Protein AF-A0A2E1TJL1-F1 (afdb_monomer)

Mean predicted aligned error: 4.54 Å

Secondary structure (DSSP, 8-state):
---S-S----SS-S-HHHHHHHHHHHHHSPPEE---GGG-SSSPPPHHHHHHHHHH---EEEEE--HHHHHHHHHHHHHHHHHTT--------PPEEEEE---

Solvent-accessible surface area (backbone atoms only — not comparable to full-atom values): 6693 Å² total; per-residue (Å²): 135,93,66,94,46,94,75,79,87,74,82,78,73,66,54,68,70,57,54,50,51,50,52,54,53,55,67,72,48,84,65,42,82,50,73,52,84,94,62,66,58,103,59,85,74,52,72,67,55,48,56,56,44,43,75,81,47,64,35,33,32,27,79,47,76,58,67,68,62,48,68,75,47,48,65,57,52,55,52,41,32,56,75,49,66,64,69,70,92,80,90,82,77,78,66,46,74,46,74,46,70,81,130

Sequence (103 aa):
MNLSNHYWFFQSAIPHRICDDIVKYGKSIQDQMAVTGGFGGNKKLNKNQVKDLKKKRDSNIVWMNDRWIYKEIQPYVHQANQNAGWNFQWDFSESCQFTKYEK

Nearest PDB structures (foldseek):
  8oj3-assembly1_P0  TM=2.536E-01  e=8.819E+00  Candida albicans

Radius of gyration: 16.94 Å; Cα contacts (8 Å, |Δi|>4): 79; chains: 1; bounding box: 39×25×43 Å

Foldseek 3Di:
DDFPDPDDDDDCLFPPVVVVVVVVVFVVDDWDFDADPVGDDPDDDDPVRVVVRVVVDGKIKDWADDPVVCVSPVVVVVVCCVVRVVVDDDDDDGTDIDIGDDD

Structure (mmCIF, N/CA/C/O backbone):
data_AF-A0A2E1TJL1-F1
#
_entry.id   AF-A0A2E1TJL1-F1
#
loop_
_atom_site.group_PDB
_atom_site.id
_atom_site.type_symbol
_atom_site.label_atom_id
_atom_site.label_alt_id
_atom_site.label_comp_id
_atom_site.label_asym_id
_atom_site.label_entity_id
_atom_site.label_seq_id
_atom_site.pdbx_PDB_ins_code
_atom_site.Cartn_x
_atom_site.Cartn_y
_atom_site.Cartn_z
_atom_site.occupancy
_atom_site.B_iso_or_equiv
_atom_site.auth_seq_id
_atom_site.auth_comp_id
_atom_site.auth_asym_id
_atom_site.auth_atom_id
_atom_site.pdbx_PDB_model_num
ATOM 1 N N . MET A 1 1 ? 22.492 3.833 -0.527 1.00 67.75 1 MET A N 1
ATOM 2 C CA . MET A 1 1 ? 22.029 3.461 -1.880 1.00 67.75 1 MET A CA 1
ATOM 3 C C . MET A 1 1 ? 21.964 4.740 -2.697 1.00 67.75 1 MET A C 1
ATOM 5 O O . MET A 1 1 ? 21.383 5.695 -2.199 1.00 67.75 1 MET A O 1
ATOM 9 N N . ASN A 1 2 ? 22.625 4.809 -3.853 1.00 84.31 2 ASN A N 1
ATOM 10 C CA . ASN A 1 2 ? 22.670 6.024 -4.671 1.00 84.31 2 ASN A CA 1
ATOM 11 C C . ASN A 1 2 ? 21.670 5.863 -5.824 1.00 84.31 2 ASN A C 1
ATOM 13 O O . ASN A 1 2 ? 21.909 5.051 -6.713 1.00 84.31 2 ASN A O 1
ATOM 17 N N . LEU A 1 3 ? 20.522 6.540 -5.749 1.00 92.44 3 LEU A N 1
ATOM 18 C CA . LEU A 1 3 ? 19.441 6.426 -6.730 1.00 92.44 3 LEU A CA 1
ATOM 19 C C . LEU A 1 3 ? 19.343 7.708 -7.549 1.00 92.44 3 LEU A C 1
ATOM 21 O O . LEU A 1 3 ? 19.301 8.792 -6.979 1.00 92.44 3 LEU A O 1
ATOM 25 N N . SER A 1 4 ? 19.233 7.583 -8.871 1.00 91.94 4 SER A N 1
ATOM 26 C CA . SER A 1 4 ? 18.953 8.731 -9.746 1.00 91.94 4 SER A CA 1
A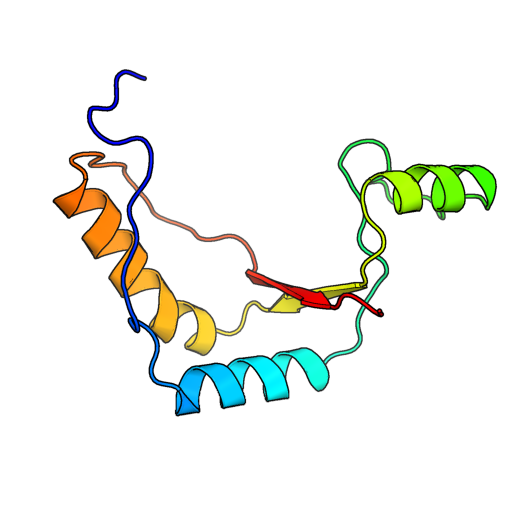TOM 27 C C . SER A 1 4 ? 17.510 9.221 -9.609 1.00 91.94 4 SER A C 1
ATOM 29 O O . SER A 1 4 ? 17.250 10.413 -9.719 1.00 91.94 4 SER A O 1
ATOM 31 N N . ASN A 1 5 ? 16.578 8.304 -9.336 1.00 94.81 5 ASN A N 1
ATOM 32 C CA . ASN A 1 5 ? 15.164 8.598 -9.137 1.00 94.81 5 ASN A CA 1
ATOM 33 C C . ASN A 1 5 ? 14.730 8.093 -7.761 1.00 94.81 5 ASN A C 1
ATOM 35 O O . ASN A 1 5 ? 14.852 6.905 -7.471 1.00 94.81 5 ASN A O 1
ATOM 39 N N . HIS A 1 6 ? 14.192 8.976 -6.920 1.00 95.00 6 HIS A N 1
ATOM 40 C CA . HIS A 1 6 ? 13.708 8.611 -5.582 1.00 95.00 6 HIS A CA 1
ATOM 41 C C . HIS A 1 6 ? 12.234 8.195 -5.555 1.00 95.00 6 HIS A C 1
ATOM 43 O O . HIS A 1 6 ? 11.778 7.610 -4.576 1.00 95.00 6 HIS A O 1
ATOM 49 N N . TYR A 1 7 ? 11.488 8.500 -6.614 1.00 95.19 7 TYR A N 1
ATOM 50 C CA . TYR A 1 7 ? 10.097 8.108 -6.777 1.00 95.19 7 TYR A CA 1
ATOM 51 C C . TYR A 1 7 ? 9.797 7.874 -8.257 1.00 95.19 7 TYR A C 1
ATOM 53 O O . TYR A 1 7 ? 10.490 8.382 -9.137 1.00 95.19 7 TYR A O 1
ATOM 61 N N . TRP A 1 8 ? 8.748 7.101 -8.511 1.00 96.38 8 TRP A N 1
ATOM 62 C CA . TRP A 1 8 ? 8.179 6.896 -9.834 1.00 96.38 8 TRP A CA 1
ATOM 63 C C . TRP A 1 8 ? 6.663 6.885 -9.690 1.00 96.38 8 TRP A C 1
ATOM 65 O O . TRP A 1 8 ? 6.141 6.356 -8.708 1.00 96.38 8 TRP A O 1
ATOM 75 N N . PHE A 1 9 ? 5.950 7.483 -10.637 1.00 96.50 9 PHE A N 1
ATOM 76 C CA . PHE A 1 9 ? 4.496 7.546 -10.594 1.00 96.50 9 PHE A CA 1
ATOM 77 C C . PHE A 1 9 ? 3.908 7.316 -11.976 1.00 96.50 9 PHE A C 1
ATOM 79 O O . PHE A 1 9 ? 4.561 7.501 -13.001 1.00 96.50 9 PHE A O 1
ATOM 86 N N . PHE A 1 10 ? 2.641 6.932 -11.977 1.00 96.75 10 PHE A N 1
ATOM 87 C CA . PHE A 1 10 ? 1.851 6.767 -13.180 1.00 96.75 10 PHE A CA 1
ATOM 88 C C . PHE A 1 10 ? 0.600 7.625 -13.053 1.00 96.75 10 PHE A C 1
ATOM 90 O O . PHE A 1 10 ? 0.019 7.738 -11.971 1.00 96.75 10 PHE A O 1
ATOM 97 N N . GLN A 1 11 ? 0.171 8.217 -14.159 1.00 96.38 11 GLN A N 1
ATOM 98 C CA . GLN A 1 11 ? -1.118 8.891 -14.233 1.00 96.38 11 GLN A CA 1
ATOM 99 C C . GLN A 1 11 ? -2.159 7.890 -14.719 1.00 96.38 11 GLN A C 1
ATOM 101 O O . GLN A 1 11 ? -1.939 7.219 -15.723 1.00 96.38 11 GLN A O 1
ATOM 106 N N . SER A 1 12 ? -3.269 7.773 -13.987 1.00 94.75 12 SER A N 1
ATOM 107 C CA . SER A 1 12 ? -4.408 6.923 -14.365 1.00 94.75 12 SER A CA 1
ATOM 108 C C . SER A 1 12 ? -4.038 5.469 -14.702 1.00 94.75 12 SER A C 1
ATOM 110 O O . SER A 1 12 ? -4.667 4.858 -15.560 1.00 94.75 12 SER A O 1
ATOM 112 N N . ALA A 1 13 ? -3.024 4.909 -14.027 1.00 94.88 13 ALA A N 1
ATOM 113 C CA . ALA A 1 13 ? -2.562 3.538 -14.266 1.00 94.88 13 ALA A CA 1
ATOM 114 C C . ALA A 1 13 ? -3.654 2.497 -14.010 1.00 94.88 13 ALA A C 1
ATOM 116 O O . ALA A 1 13 ? -3.833 1.566 -14.787 1.00 94.88 13 ALA A O 1
ATOM 117 N N . ILE A 1 14 ? -4.399 2.652 -12.918 1.00 94.12 14 ILE A N 1
ATOM 118 C CA . ILE A 1 14 ? -5.460 1.713 -12.571 1.00 94.12 14 ILE A CA 1
ATOM 119 C C . ILE A 1 14 ? -6.770 2.214 -13.194 1.00 94.12 14 ILE A C 1
ATOM 121 O O . ILE A 1 14 ? -7.165 3.356 -12.932 1.00 94.12 14 ILE A O 1
ATOM 125 N N . PRO A 1 15 ? -7.468 1.394 -14.003 1.00 95.94 15 PRO A N 1
ATOM 126 C CA . PRO A 1 15 ? -8.765 1.766 -14.552 1.00 95.94 15 PRO A CA 1
ATOM 127 C C . PRO A 1 15 ? -9.775 2.087 -13.445 1.00 95.94 15 PRO A C 1
ATOM 129 O O . PRO A 1 15 ? -9.852 1.367 -12.451 1.00 95.94 15 PRO A O 1
ATOM 132 N N . HIS A 1 16 ? -10.616 3.108 -13.644 1.00 96.69 16 HIS A N 1
ATOM 133 C CA . HIS A 1 16 ? -11.589 3.551 -12.631 1.00 96.69 16 HIS A CA 1
ATOM 134 C C . HIS A 1 16 ? -12.463 2.416 -12.078 1.00 96.69 16 HIS A C 1
ATOM 136 O O . HIS A 1 16 ? -12.642 2.320 -10.870 1.00 96.69 16 HIS A O 1
ATOM 142 N N . ARG A 1 17 ? -12.924 1.499 -12.939 1.00 97.06 17 ARG A N 1
ATOM 143 C CA . ARG A 1 17 ? -13.700 0.324 -12.515 1.00 97.06 17 ARG A CA 1
ATOM 144 C C . ARG A 1 17 ? -12.959 -0.533 -11.482 1.00 97.06 17 ARG A C 1
ATOM 146 O O . ARG A 1 17 ? -13.563 -0.986 -10.519 1.00 97.06 17 ARG A O 1
ATOM 153 N N . ILE A 1 18 ? -11.661 -0.754 -11.680 1.00 96.88 18 ILE A N 1
ATOM 154 C CA . ILE A 1 18 ? -10.844 -1.551 -10.761 1.00 96.88 18 ILE A CA 1
ATOM 155 C C . ILE A 1 18 ? -10.659 -0.804 -9.438 1.00 96.88 18 ILE A C 1
ATOM 157 O O . ILE A 1 18 ? -10.742 -1.415 -8.376 1.00 96.88 18 ILE A O 1
ATOM 161 N N . CYS A 1 19 ? -10.487 0.522 -9.475 1.00 96.31 19 CYS A N 1
ATOM 162 C CA . CYS A 1 19 ? -10.485 1.339 -8.261 1.00 96.31 19 CYS A CA 1
ATOM 163 C C . CYS A 1 19 ? -11.789 1.167 -7.463 1.00 96.31 19 CYS A C 1
ATOM 165 O O . CYS A 1 19 ? -11.736 0.976 -6.246 1.00 96.31 19 CYS A O 1
ATOM 167 N N . ASP A 1 20 ? -12.944 1.177 -8.133 1.00 98.00 20 ASP A N 1
ATOM 168 C CA . ASP A 1 20 ? -14.247 0.974 -7.491 1.00 98.00 20 ASP A CA 1
ATOM 169 C C . ASP A 1 20 ? -14.371 -0.426 -6.872 1.00 98.00 20 ASP A C 1
ATOM 171 O O . ASP A 1 20 ? -14.824 -0.562 -5.731 1.00 98.00 20 ASP A O 1
ATOM 175 N N . ASP A 1 21 ? -13.912 -1.461 -7.582 1.00 97.50 21 ASP A N 1
ATOM 176 C CA . ASP A 1 21 ? -13.896 -2.840 -7.089 1.00 97.50 21 ASP A CA 1
ATOM 177 C C . ASP A 1 21 ? -12.992 -2.985 -5.849 1.00 97.50 21 ASP A C 1
ATOM 179 O O . ASP A 1 21 ? -13.405 -3.587 -4.855 1.00 97.50 21 ASP A O 1
ATOM 183 N N . ILE A 1 22 ? -11.804 -2.361 -5.843 1.00 96.81 22 ILE A N 1
ATOM 184 C CA . ILE A 1 22 ? -10.896 -2.323 -4.680 1.00 96.81 22 ILE A CA 1
ATOM 185 C C . ILE A 1 22 ? -11.567 -1.630 -3.490 1.00 96.81 22 ILE A C 1
ATOM 187 O O . ILE A 1 22 ? -11.523 -2.140 -2.368 1.00 96.81 22 ILE A O 1
ATOM 191 N N . VAL A 1 23 ? -12.220 -0.486 -3.714 1.00 96.75 23 VAL A N 1
ATOM 192 C CA . VAL A 1 23 ? -12.916 0.257 -2.652 1.00 96.75 23 VAL A CA 1
ATOM 193 C C . VAL A 1 23 ? -14.076 -0.554 -2.083 1.00 96.75 23 VAL A C 1
ATOM 195 O O . VAL A 1 23 ? -14.238 -0.618 -0.861 1.00 96.75 23 VAL A O 1
ATOM 198 N N . LYS A 1 24 ? -14.886 -1.182 -2.940 1.00 97.38 24 LYS A N 1
ATOM 199 C CA . LYS A 1 24 ? -15.996 -2.042 -2.518 1.00 97.38 24 LYS A CA 1
ATOM 200 C C . LYS A 1 24 ? -15.485 -3.231 -1.710 1.00 97.38 24 LYS A C 1
ATOM 202 O O . LYS A 1 24 ? -16.034 -3.521 -0.647 1.00 97.38 24 LYS A O 1
ATOM 207 N N . TYR A 1 25 ? -14.417 -3.872 -2.178 1.00 97.00 25 TYR A N 1
ATOM 208 C CA . TYR A 1 25 ? -13.804 -5.004 -1.501 1.00 97.00 25 TYR A CA 1
ATOM 209 C C . TYR A 1 25 ? -13.261 -4.619 -0.120 1.00 97.00 25 TYR A C 1
ATOM 211 O O . TYR A 1 25 ? -13.677 -5.193 0.885 1.00 97.00 25 TYR A O 1
ATOM 219 N N . GLY A 1 26 ? -12.442 -3.567 -0.037 1.00 96.12 26 GLY A N 1
ATOM 220 C CA . GLY A 1 26 ? -11.888 -3.080 1.230 1.00 96.12 26 GLY A CA 1
ATOM 221 C C . GLY A 1 26 ? -12.952 -2.617 2.234 1.00 96.12 26 GLY A C 1
ATOM 222 O O . GLY A 1 26 ? -12.758 -2.730 3.444 1.00 96.12 26 GLY A O 1
ATOM 223 N N . LYS A 1 27 ? -14.107 -2.127 1.765 1.00 95.94 27 LYS A N 1
ATOM 224 C CA . LYS A 1 27 ? -15.253 -1.786 2.629 1.00 95.94 27 LYS A CA 1
ATOM 225 C C . LYS A 1 27 ? -16.038 -3.002 3.121 1.00 95.94 27 LYS A C 1
ATOM 227 O O . LYS A 1 27 ? -16.674 -2.895 4.163 1.00 95.94 27 LYS A O 1
ATOM 232 N N . SER A 1 28 ? -15.999 -4.123 2.400 1.00 96.19 28 SER A N 1
ATOM 233 C CA . SER A 1 28 ? -16.704 -5.356 2.782 1.00 96.19 28 SER A CA 1
ATOM 234 C C . SER A 1 28 ? -16.023 -6.132 3.913 1.00 96.19 28 SER A C 1
ATOM 236 O O . SER A 1 28 ? -16.652 -6.973 4.549 1.00 96.19 28 SER A O 1
ATOM 238 N N . ILE A 1 29 ? -14.749 -5.838 4.180 1.00 95.81 29 ILE A N 1
ATOM 239 C CA . ILE A 1 29 ? -13.949 -6.505 5.205 1.00 95.81 29 ILE A CA 1
ATOM 240 C C . ILE A 1 29 ? -13.994 -5.689 6.502 1.00 95.81 29 ILE A C 1
ATOM 242 O O . ILE A 1 29 ? -13.909 -4.454 6.487 1.00 95.81 29 ILE A O 1
ATOM 246 N N . GLN A 1 30 ? -14.092 -6.400 7.627 1.00 95.44 30 GLN A N 1
ATOM 247 C CA . GLN A 1 30 ? -14.010 -5.816 8.962 1.00 95.44 30 GLN A CA 1
ATOM 248 C C . GLN A 1 30 ? -12.664 -5.108 9.144 1.00 95.44 30 GLN A C 1
ATOM 250 O O . GLN A 1 30 ? -11.602 -5.703 8.953 1.00 95.44 30 GLN A O 1
ATOM 255 N N . ASP A 1 31 ? -12.711 -3.837 9.526 1.00 94.88 31 ASP A N 1
ATOM 256 C CA . ASP A 1 31 ? -11.511 -3.059 9.794 1.00 94.88 31 ASP A CA 1
ATOM 257 C C . ASP A 1 31 ? -11.064 -3.147 11.255 1.00 94.88 31 ASP A C 1
ATOM 259 O O . ASP A 1 31 ? -11.752 -3.662 12.141 1.00 94.88 31 ASP A O 1
ATOM 263 N N . GLN A 1 32 ? -9.846 -2.666 11.482 1.00 93.00 32 GLN A N 1
ATOM 264 C CA . GLN A 1 32 ? -9.253 -2.512 12.800 1.00 93.00 32 GLN A CA 1
ATOM 265 C C . GLN A 1 32 ? -8.583 -1.145 12.919 1.00 93.00 32 GLN A C 1
ATOM 267 O O . GLN A 1 32 ? -8.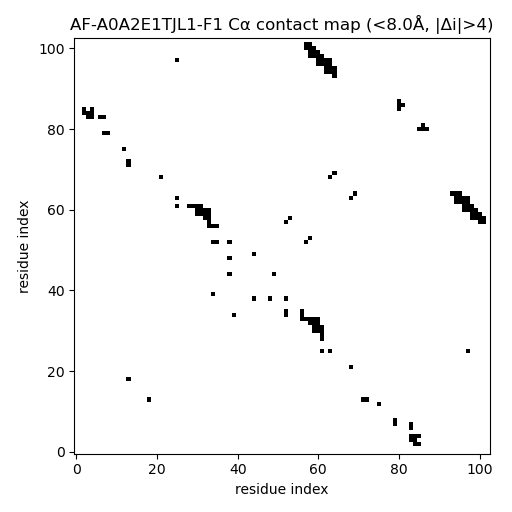127 -0.575 11.926 1.00 93.00 32 GLN A O 1
ATOM 272 N N . MET A 1 33 ? -8.477 -0.635 14.144 1.00 92.56 33 MET A N 1
ATOM 273 C CA . MET A 1 33 ? -7.767 0.613 14.415 1.00 92.56 33 MET A CA 1
ATOM 274 C C . MET A 1 33 ? -6.308 0.501 13.965 1.00 92.56 33 MET A C 1
ATOM 276 O O . MET A 1 33 ? -5.589 -0.419 14.360 1.00 92.56 33 MET A O 1
ATOM 280 N N . ALA A 1 34 ? -5.862 1.451 13.149 1.00 91.81 34 ALA A N 1
ATOM 281 C CA . ALA A 1 34 ? -4.502 1.448 12.645 1.00 91.81 34 ALA A CA 1
ATOM 282 C C . ALA A 1 34 ? -3.513 1.843 13.741 1.00 91.81 34 ALA A C 1
ATOM 284 O O . ALA A 1 34 ? -3.707 2.842 14.431 1.00 91.81 34 ALA A O 1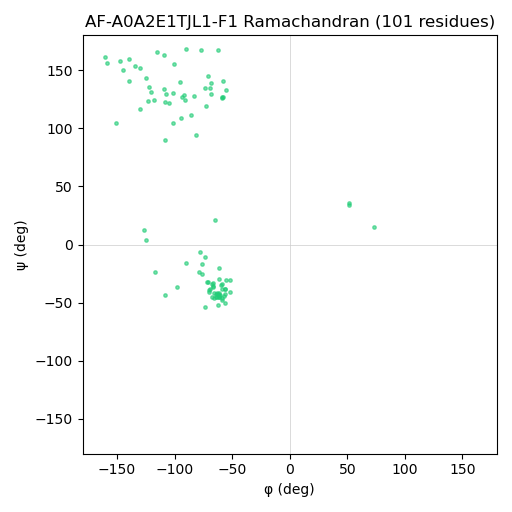
ATOM 285 N N . VAL A 1 35 ? -2.414 1.103 13.855 1.00 90.94 35 VAL A N 1
ATOM 286 C CA . VAL A 1 35 ? -1.331 1.401 14.798 1.00 90.94 35 VAL A CA 1
ATOM 287 C C . VAL A 1 35 ? -0.084 1.899 14.064 1.00 90.94 35 VAL A C 1
ATOM 289 O O . VAL A 1 35 ? 0.054 1.757 12.849 1.00 90.94 35 VAL A O 1
ATOM 292 N N . THR A 1 36 ? 0.828 2.524 14.805 1.00 86.75 36 THR A N 1
ATOM 293 C CA . THR A 1 36 ? 2.174 2.887 14.330 1.00 86.75 36 THR A CA 1
ATOM 294 C C . THR A 1 36 ? 3.214 2.107 15.133 1.00 86.75 36 THR A C 1
ATOM 296 O O . THR A 1 36 ? 2.875 1.548 16.175 1.00 86.75 36 THR A O 1
ATOM 299 N N . GLY A 1 37 ? 4.473 2.059 14.683 1.00 79.12 37 GLY A N 1
ATOM 300 C CA . GLY A 1 37 ? 5.511 1.203 15.284 1.00 79.12 37 GLY A CA 1
ATOM 301 C C . GLY A 1 37 ? 5.689 1.348 16.806 1.00 79.12 37 GLY A C 1
ATOM 302 O O . GLY A 1 37 ? 5.957 0.362 17.478 1.00 79.12 37 GLY A O 1
ATOM 303 N N . GLY A 1 38 ? 5.442 2.533 17.380 1.00 74.44 38 GLY A N 1
ATOM 304 C CA . GLY A 1 38 ? 5.501 2.754 18.837 1.00 74.44 38 GLY A CA 1
ATOM 305 C C . GLY A 1 38 ? 4.336 2.156 19.642 1.00 74.44 38 GLY A C 1
ATOM 306 O O . GLY A 1 38 ? 4.391 2.113 20.868 1.00 74.44 38 GLY A O 1
ATOM 307 N N . PHE A 1 39 ? 3.283 1.701 18.963 1.00 74.75 39 PHE A N 1
ATOM 308 C CA . PHE A 1 39 ? 2.058 1.145 19.544 1.00 74.75 39 PHE A CA 1
ATOM 309 C C . PHE A 1 39 ? 1.739 -0.263 19.006 1.00 74.75 39 PHE A C 1
ATOM 311 O O . PHE A 1 39 ? 0.702 -0.829 19.344 1.00 74.75 39 PHE A O 1
ATOM 318 N N . GLY A 1 40 ? 2.617 -0.824 18.165 1.00 61.00 40 GLY A N 1
ATOM 319 C CA . GLY A 1 40 ? 2.484 -2.153 17.574 1.00 61.00 40 GLY A CA 1
ATOM 320 C C . GLY A 1 40 ? 2.948 -3.239 18.538 1.00 61.00 40 GLY A C 1
ATOM 321 O O . GLY A 1 40 ? 4.127 -3.565 18.608 1.00 61.00 40 GLY A O 1
ATOM 322 N N . GLY A 1 41 ? 2.017 -3.805 19.296 1.00 62.56 41 GLY A N 1
ATOM 323 C CA . GLY A 1 41 ? 2.244 -4.998 20.105 1.00 62.56 41 GLY A CA 1
ATOM 324 C C . GLY A 1 41 ? 0.915 -5.652 20.458 1.00 62.56 41 GLY A C 1
ATOM 325 O O . GLY A 1 41 ? -0.121 -4.994 20.418 1.00 62.56 41 GLY A O 1
ATOM 326 N N . ASN A 1 42 ? 0.930 -6.927 20.857 1.00 60.97 42 ASN A N 1
ATOM 327 C CA . ASN A 1 42 ? -0.262 -7.704 21.252 1.00 60.97 42 ASN A CA 1
ATOM 328 C C . ASN A 1 42 ? -0.964 -7.187 22.535 1.00 60.97 42 ASN A C 1
ATOM 330 O O . ASN A 1 42 ? -1.680 -7.928 23.207 1.00 60.97 42 ASN A O 1
ATOM 334 N N . LYS A 1 43 ? -0.748 -5.925 22.922 1.00 71.94 43 LYS A N 1
ATOM 335 C CA . LYS A 1 43 ? -1.339 -5.288 24.098 1.00 71.94 43 LYS A CA 1
ATOM 336 C C . LYS A 1 43 ? -2.394 -4.285 23.655 1.00 71.94 43 LYS A C 1
ATOM 338 O O . LYS A 1 43 ? -2.128 -3.403 22.844 1.00 71.94 43 LYS A O 1
ATOM 343 N N . LYS A 1 44 ? -3.586 -4.389 24.244 1.00 81.81 44 LYS A N 1
ATOM 344 C CA . LYS A 1 44 ? -4.632 -3.374 24.084 1.00 81.81 44 LYS A CA 1
ATOM 345 C C . LYS A 1 44 ? -4.101 -2.021 24.562 1.00 81.81 44 LYS A C 1
ATOM 347 O O . LYS A 1 44 ? -3.605 -1.914 25.683 1.00 81.81 44 LYS A O 1
ATOM 352 N N . LEU A 1 45 ? -4.214 -1.004 23.710 1.00 86.75 45 LEU A N 1
ATOM 353 C CA . LEU A 1 45 ? -3.815 0.360 24.040 1.00 86.75 45 LEU A CA 1
ATOM 354 C C . LEU A 1 45 ? -4.747 0.946 25.102 1.00 86.75 45 LEU A C 1
ATOM 356 O O . LEU A 1 45 ? -5.966 0.781 25.039 1.00 86.75 45 LEU A O 1
ATOM 360 N N . ASN A 1 46 ? -4.178 1.662 26.068 1.00 89.94 46 ASN A N 1
ATOM 361 C CA . ASN A 1 46 ? -4.970 2.448 27.008 1.00 89.94 46 ASN A CA 1
ATOM 362 C C . ASN A 1 46 ? -5.474 3.752 26.353 1.00 89.94 46 ASN A C 1
ATOM 364 O O . ASN A 1 46 ? -5.003 4.163 25.293 1.00 89.94 46 ASN A O 1
ATOM 368 N N . LYS A 1 47 ? -6.41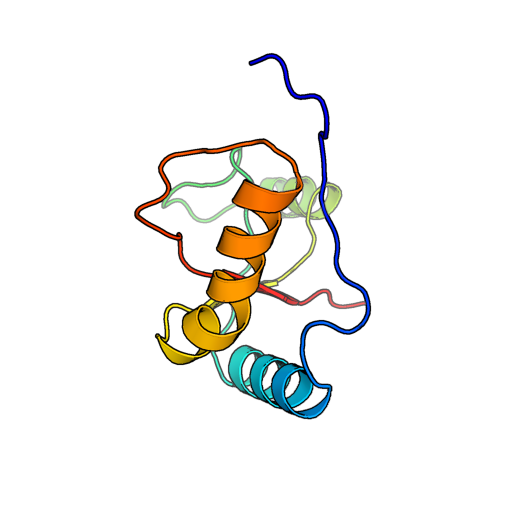9 4.443 27.004 1.00 90.56 47 LYS A N 1
ATOM 369 C CA . LYS A 1 47 ? -7.043 5.666 26.461 1.00 90.56 47 LYS A CA 1
ATOM 370 C C . LYS A 1 47 ? -6.032 6.766 26.107 1.00 90.56 47 LYS A C 1
ATOM 372 O O . LYS A 1 47 ? -6.195 7.433 25.088 1.00 90.56 47 LYS A O 1
ATOM 377 N N . ASN A 1 48 ? -4.982 6.943 26.912 1.00 90.44 48 ASN A N 1
ATOM 378 C CA . ASN A 1 48 ? -3.958 7.962 26.666 1.00 90.44 48 ASN A CA 1
ATOM 379 C C . ASN A 1 48 ? -3.098 7.607 25.449 1.00 90.44 48 ASN A C 1
ATOM 381 O O . ASN A 1 48 ? -2.799 8.481 24.641 1.00 90.44 48 ASN A O 1
ATOM 385 N N . GLN A 1 49 ? -2.762 6.327 25.285 1.00 89.81 49 GLN A N 1
ATOM 386 C CA . GLN A 1 49 ? -2.045 5.823 24.117 1.00 89.81 49 GLN A CA 1
ATOM 387 C C . GLN A 1 49 ? -2.884 5.946 22.847 1.00 89.81 49 GLN A C 1
ATOM 389 O O . GLN A 1 49 ? -2.361 6.379 21.831 1.00 89.81 49 GLN A O 1
ATOM 394 N N . VAL A 1 50 ? -4.186 5.642 22.904 1.00 90.44 50 VAL A N 1
ATOM 395 C CA . VAL A 1 50 ? -5.095 5.858 21.765 1.00 90.44 50 VAL A CA 1
ATOM 396 C C . VAL A 1 50 ? -5.157 7.342 21.402 1.00 90.44 50 VAL A C 1
ATOM 398 O O . VAL A 1 50 ? -5.064 7.688 20.228 1.00 90.44 50 VAL A O 1
ATOM 401 N N . LYS A 1 51 ? -5.258 8.234 22.396 1.00 90.75 51 LYS A N 1
ATOM 402 C CA . LYS A 1 51 ? -5.252 9.684 22.159 1.00 90.75 51 LYS A CA 1
ATOM 403 C C . LYS A 1 51 ? -3.944 10.151 21.522 1.00 90.75 51 LYS A C 1
ATOM 405 O O . LYS A 1 51 ? -3.982 10.984 20.626 1.00 90.75 51 LYS A O 1
ATOM 410 N N . ASP A 1 52 ? -2.802 9.642 21.976 1.00 90.75 52 ASP A N 1
ATOM 411 C CA . ASP A 1 52 ? -1.501 10.005 21.412 1.00 90.75 52 ASP A CA 1
ATOM 412 C C . ASP A 1 52 ? -1.293 9.435 20.003 1.00 90.75 52 ASP A C 1
ATOM 414 O O . ASP A 1 52 ? -0.857 10.152 19.105 1.00 90.75 52 ASP A O 1
ATOM 418 N N . LEU A 1 53 ? -1.708 8.186 19.780 1.00 90.38 53 LEU A N 1
ATOM 419 C CA . LEU A 1 53 ? -1.725 7.541 18.472 1.00 90.38 53 LEU A CA 1
ATOM 420 C C . LEU A 1 53 ? -2.539 8.361 17.468 1.00 90.38 53 LEU A C 1
ATOM 422 O O . LEU A 1 53 ? -2.015 8.699 16.408 1.00 90.38 53 LEU A O 1
ATOM 426 N N . LYS A 1 54 ? -3.764 8.758 17.832 1.00 90.38 54 LYS A N 1
ATOM 427 C CA . LYS A 1 54 ? -4.663 9.548 16.977 1.00 90.38 54 LYS A CA 1
ATOM 428 C C . LYS A 1 54 ? -4.106 10.924 16.591 1.00 90.38 54 LYS A C 1
ATOM 430 O O . LYS A 1 54 ? -4.501 11.454 15.563 1.00 90.38 54 LYS A O 1
ATOM 435 N N . LYS A 1 55 ? -3.127 11.479 17.3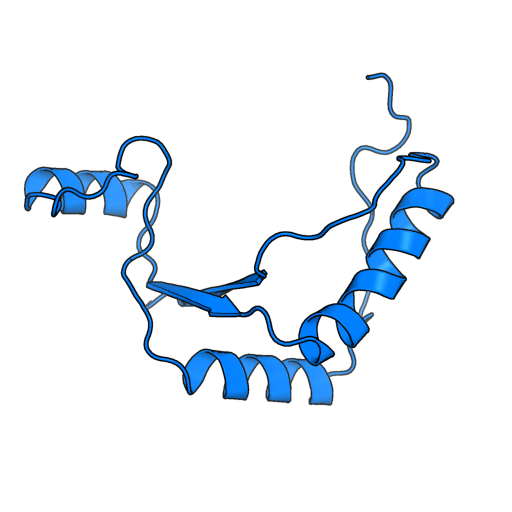24 1.00 91.88 55 LYS A N 1
ATOM 436 C CA . LYS A 1 55 ? -2.418 12.704 16.887 1.00 91.88 55 LYS A CA 1
ATOM 437 C C . LYS A 1 55 ? -1.581 12.482 15.628 1.00 91.88 55 LYS A C 1
ATOM 439 O O . LYS A 1 55 ? -1.390 13.412 14.855 1.00 91.88 55 LYS A O 1
ATOM 444 N N . LYS A 1 56 ? -1.021 11.280 15.463 1.00 91.00 56 LYS A N 1
ATOM 445 C CA . LYS A 1 56 ? -0.177 10.911 14.315 1.00 91.00 56 LYS A CA 1
ATOM 446 C C . LYS A 1 56 ? -0.967 10.162 13.247 1.00 91.00 56 LYS A C 1
ATOM 448 O O . LYS A 1 56 ? -0.691 10.318 12.063 1.00 91.00 56 LYS A O 1
ATOM 453 N N . ARG A 1 57 ? -1.908 9.316 13.669 1.00 90.44 57 ARG A N 1
ATOM 454 C CA . ARG A 1 57 ? -2.716 8.462 12.802 1.00 90.44 57 ARG A CA 1
ATOM 455 C C . ARG A 1 57 ? -4.078 8.195 13.437 1.00 90.44 57 ARG A C 1
ATOM 457 O O . ARG A 1 57 ? -4.183 7.372 14.343 1.00 90.44 57 ARG A O 1
ATOM 464 N N . ASP A 1 58 ? -5.108 8.860 12.923 1.00 93.38 58 ASP A N 1
ATOM 465 C CA . ASP A 1 58 ? -6.509 8.552 13.219 1.00 93.38 58 ASP A CA 1
ATOM 466 C C . ASP A 1 58 ? -7.156 7.917 11.984 1.00 93.38 58 ASP A C 1
ATOM 468 O O . ASP A 1 58 ? -7.585 8.597 11.055 1.00 93.38 58 ASP A O 1
ATOM 472 N N . SER A 1 59 ? -7.088 6.590 11.907 1.00 94.69 59 SER A N 1
ATOM 473 C CA . SER A 1 59 ? -7.592 5.825 10.766 1.00 94.69 59 SER A CA 1
ATOM 474 C C . SER A 1 59 ? -7.860 4.382 11.167 1.00 94.69 59 SER A C 1
ATOM 476 O O . SER A 1 59 ? -7.168 3.850 12.041 1.00 94.69 59 SER A O 1
ATOM 478 N N . ASN A 1 60 ? -8.746 3.719 10.434 1.00 95.25 60 ASN A N 1
ATOM 479 C CA . ASN A 1 60 ? -8.876 2.267 10.457 1.00 95.25 60 ASN A CA 1
ATOM 480 C C . ASN A 1 60 ? -8.181 1.660 9.23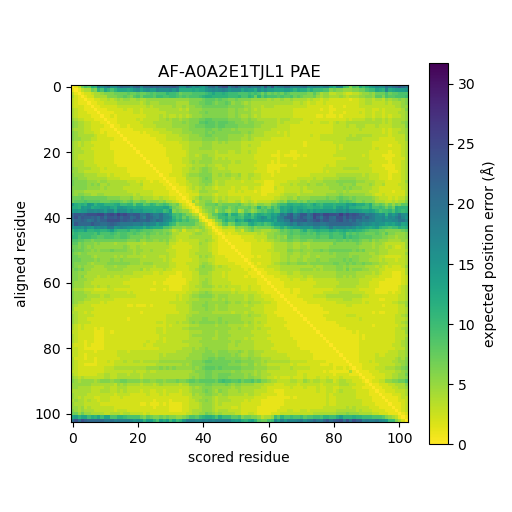4 1.00 95.25 60 ASN A C 1
ATOM 482 O O . ASN A 1 60 ? -8.004 2.319 8.208 1.00 95.25 60 ASN A O 1
ATOM 486 N N . ILE A 1 61 ? -7.761 0.404 9.338 1.00 95.56 61 ILE A N 1
ATOM 487 C CA . ILE A 1 61 ? -7.126 -0.337 8.250 1.00 95.56 61 ILE A CA 1
ATOM 488 C C . ILE A 1 61 ? -7.776 -1.695 8.047 1.00 95.56 61 ILE A C 1
ATOM 490 O O . ILE A 1 61 ? -8.266 -2.330 8.980 1.00 95.56 61 ILE A O 1
ATOM 494 N N . VAL A 1 62 ? -7.699 -2.147 6.805 1.00 96.69 62 VAL A N 1
ATOM 495 C CA . VAL A 1 62 ? -7.961 -3.513 6.372 1.00 96.69 62 VAL A CA 1
ATOM 496 C C . VAL A 1 62 ? -6.698 -4.018 5.686 1.00 96.69 62 VAL A C 1
ATOM 498 O O . VAL A 1 62 ? -6.098 -3.302 4.884 1.00 96.69 62 VAL A O 1
ATOM 501 N N . TRP A 1 63 ? -6.299 -5.249 5.992 1.00 96.12 63 TRP A N 1
ATOM 502 C CA . TRP A 1 63 ? -5.240 -5.940 5.261 1.00 96.12 63 TRP A CA 1
ATOM 503 C C . TRP A 1 63 ? -5.872 -6.797 4.168 1.00 96.12 63 TRP A C 1
ATOM 505 O O . TRP A 1 63 ? -6.763 -7.592 4.451 1.00 96.12 63 TRP A O 1
ATOM 515 N N . MET A 1 64 ? -5.420 -6.622 2.930 1.00 96.12 64 MET A N 1
ATOM 516 C CA . MET A 1 64 ? -5.880 -7.370 1.763 1.00 96.12 64 MET A CA 1
ATOM 517 C C . MET A 1 64 ? -4.705 -8.157 1.192 1.00 96.12 64 MET A C 1
ATOM 519 O O . MET A 1 64 ? -3.664 -7.583 0.872 1.00 96.12 64 MET A O 1
ATOM 523 N N . ASN A 1 65 ? -4.866 -9.470 1.065 1.00 96.06 65 ASN A N 1
ATOM 524 C CA . ASN A 1 65 ? -3.835 -10.372 0.550 1.00 96.06 65 ASN A CA 1
ATOM 525 C C . ASN A 1 65 ? -4.330 -11.239 -0.618 1.00 96.06 65 ASN A C 1
ATOM 527 O O . ASN A 1 65 ? -3.649 -12.179 -1.029 1.00 96.06 65 ASN A O 1
ATOM 531 N N . ASP A 1 66 ? -5.488 -10.910 -1.184 1.00 96.44 66 ASP A N 1
ATOM 532 C CA . ASP A 1 66 ? -6.034 -11.620 -2.325 1.00 96.44 66 ASP A CA 1
ATOM 533 C C . ASP A 1 66 ? -5.215 -11.384 -3.586 1.00 96.44 66 ASP A C 1
ATOM 535 O O . ASP A 1 66 ? -4.872 -10.259 -3.955 1.00 96.44 66 ASP A O 1
ATOM 539 N N . ARG A 1 67 ? -4.957 -12.478 -4.306 1.00 95.69 67 ARG A N 1
ATOM 540 C CA . ARG A 1 67 ? -4.081 -12.492 -5.482 1.00 95.69 67 ARG A CA 1
ATOM 541 C C . ARG A 1 67 ? -4.490 -11.494 -6.567 1.00 95.69 67 ARG A C 1
ATOM 543 O O . ARG A 1 67 ? -3.629 -11.024 -7.303 1.00 95.69 67 ARG A O 1
ATOM 550 N N . TRP A 1 68 ? -5.781 -11.200 -6.696 1.00 96.44 68 TRP A N 1
ATOM 551 C CA . TRP A 1 68 ? -6.277 -10.288 -7.723 1.00 96.44 68 TRP A CA 1
ATOM 552 C C . TRP A 1 68 ? -5.799 -8.846 -7.497 1.00 96.44 68 TRP A C 1
ATOM 554 O O . TRP A 1 68 ? -5.415 -8.207 -8.464 1.00 96.44 68 TRP A O 1
ATOM 564 N N . ILE A 1 69 ? -5.692 -8.378 -6.246 1.00 95.94 69 ILE A N 1
ATOM 565 C CA . ILE A 1 69 ? -5.168 -7.038 -5.926 1.00 95.94 69 ILE A CA 1
ATOM 566 C C . ILE A 1 69 ? -3.738 -6.891 -6.452 1.00 95.94 69 ILE A C 1
ATOM 568 O O . ILE A 1 69 ? -3.393 -5.912 -7.109 1.00 95.94 69 ILE A O 1
ATOM 572 N N . TYR A 1 70 ? -2.906 -7.904 -6.211 1.00 96.25 70 TYR A N 1
ATOM 573 C CA . TYR A 1 70 ? -1.522 -7.902 -6.670 1.00 96.25 70 TYR A CA 1
ATOM 574 C C . TYR A 1 70 ? -1.411 -7.965 -8.192 1.00 96.25 70 TYR A C 1
ATOM 576 O O . TYR A 1 70 ? -0.550 -7.298 -8.757 1.00 96.25 70 TYR A O 1
ATOM 584 N N . LYS A 1 71 ? -2.298 -8.699 -8.876 1.00 95.75 71 LYS A N 1
ATOM 585 C CA . LYS A 1 71 ? -2.320 -8.722 -10.348 1.00 95.75 71 LYS A CA 1
ATOM 586 C C . LYS A 1 71 ? -2.539 -7.331 -10.950 1.00 95.75 71 LYS A C 1
ATOM 588 O O . LYS A 1 71 ? -1.950 -7.045 -11.985 1.00 95.75 71 LYS A O 1
ATOM 593 N N . GLU A 1 72 ? -3.318 -6.478 -10.288 1.00 95.62 72 GLU A N 1
ATOM 594 C CA . GLU A 1 72 ? -3.588 -5.109 -10.746 1.00 95.62 72 GLU A CA 1
ATOM 595 C C . GLU A 1 72 ? -2.440 -4.126 -10.437 1.00 95.62 72 GLU A C 1
ATOM 597 O O . GLU A 1 72 ? -2.302 -3.112 -11.115 1.00 95.62 72 GLU A O 1
ATOM 602 N N . ILE A 1 73 ? -1.597 -4.400 -9.429 1.00 94.56 73 ILE A N 1
ATOM 603 C CA . ILE A 1 73 ? -0.584 -3.443 -8.930 1.00 94.56 73 ILE A CA 1
ATOM 604 C C . ILE A 1 73 ? 0.853 -3.841 -9.301 1.00 94.56 73 ILE A C 1
ATOM 606 O O . ILE A 1 73 ? 1.650 -2.992 -9.701 1.00 94.56 73 ILE A O 1
ATOM 610 N N . GLN A 1 74 ? 1.213 -5.121 -9.177 1.00 96.31 74 GLN A N 1
ATOM 611 C CA . GLN A 1 74 ? 2.590 -5.601 -9.351 1.00 96.31 74 GLN A CA 1
ATOM 612 C C . GLN A 1 74 ? 3.202 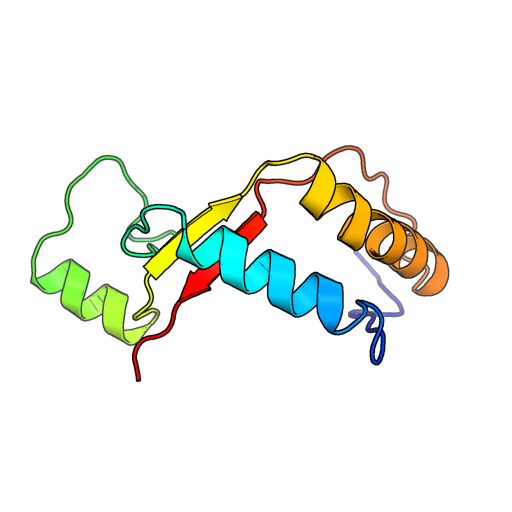-5.320 -10.739 1.00 96.31 74 GLN A C 1
ATOM 614 O O . GLN A 1 74 ? 4.396 -5.006 -10.782 1.00 96.31 74 GLN A O 1
ATOM 619 N N . PRO A 1 75 ? 2.452 -5.341 -11.863 1.00 96.44 75 PRO A N 1
ATOM 620 C CA . PRO A 1 75 ? 3.002 -4.943 -13.161 1.00 96.44 75 PRO A CA 1
ATOM 621 C C . PRO A 1 75 ? 3.587 -3.521 -13.157 1.00 96.44 75 PRO A C 1
ATOM 623 O O . PRO A 1 75 ? 4.661 -3.291 -13.714 1.00 96.44 75 PRO A O 1
ATOM 626 N N . TYR A 1 76 ? 2.939 -2.584 -12.458 1.00 96.69 76 TYR A N 1
ATOM 627 C CA . TYR A 1 76 ? 3.418 -1.206 -12.331 1.00 96.69 76 TYR A CA 1
ATOM 628 C C . TYR A 1 76 ? 4.657 -1.094 -11.442 1.00 96.69 76 TYR A C 1
ATOM 630 O O . TYR A 1 76 ? 5.522 -0.261 -11.706 1.00 96.69 76 TYR A O 1
ATOM 638 N N . VAL A 1 77 ? 4.790 -1.952 -10.425 1.00 96.25 77 VAL A N 1
ATOM 639 C CA . VAL A 1 77 ? 6.001 -2.026 -9.590 1.00 96.25 77 VAL A CA 1
ATOM 640 C C . VAL A 1 77 ? 7.193 -2.511 -10.415 1.00 96.25 77 VAL A C 1
ATOM 642 O O . VAL A 1 77 ? 8.250 -1.882 -10.377 1.00 96.25 77 VAL A O 1
ATOM 645 N N . HIS A 1 78 ? 7.021 -3.570 -11.214 1.00 96.81 78 HIS A N 1
ATOM 646 C CA . HIS A 1 78 ? 8.064 -4.048 -12.127 1.00 96.81 78 HIS A CA 1
ATOM 647 C C . HIS A 1 78 ? 8.479 -2.970 -13.132 1.00 96.81 78 HIS A C 1
ATOM 649 O O . HIS A 1 78 ? 9.671 -2.704 -13.297 1.00 96.81 78 HIS A O 1
ATOM 655 N N . GLN A 1 79 ? 7.499 -2.317 -13.762 1.00 97.06 79 GLN A N 1
ATOM 656 C CA . GLN A 1 79 ? 7.757 -1.262 -14.735 1.00 97.06 79 GLN A CA 1
ATOM 657 C C . GLN A 1 79 ? 8.466 -0.057 -14.102 1.00 97.06 79 GLN A C 1
ATOM 659 O O . GLN A 1 79 ? 9.410 0.469 -14.685 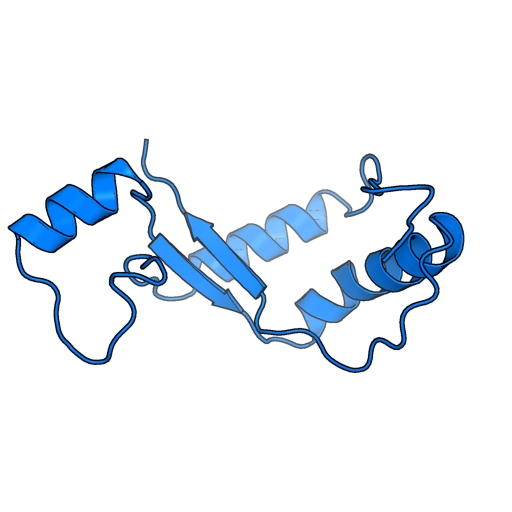1.00 97.06 79 GLN A O 1
ATOM 664 N N . ALA A 1 80 ? 8.067 0.356 -12.896 1.00 97.31 80 ALA A N 1
ATOM 665 C CA . ALA A 1 80 ? 8.738 1.421 -12.156 1.00 97.31 80 ALA A CA 1
ATOM 666 C C . ALA A 1 80 ? 10.184 1.047 -11.801 1.00 97.31 80 ALA A C 1
ATOM 668 O O . ALA A 1 80 ? 11.092 1.840 -12.029 1.00 97.31 80 ALA A O 1
ATOM 669 N N . ASN A 1 81 ? 10.412 -0.174 -11.307 1.00 96.75 81 ASN A N 1
ATOM 670 C CA . ASN A 1 81 ? 11.739 -0.662 -10.925 1.00 96.75 81 ASN A CA 1
ATOM 671 C C . ASN A 1 81 ? 12.733 -0.645 -12.096 1.00 96.75 81 ASN A C 1
ATOM 673 O O . ASN A 1 81 ? 13.895 -0.275 -11.915 1.00 96.75 81 ASN A O 1
ATOM 677 N N . GLN A 1 82 ? 12.264 -0.990 -13.298 1.00 96.31 82 GLN A N 1
ATOM 678 C CA . GLN A 1 82 ? 13.058 -0.910 -14.521 1.00 96.31 82 GLN A CA 1
ATOM 679 C C . GLN A 1 82 ? 13.240 0.543 -14.990 1.00 96.31 82 GLN A C 1
ATOM 681 O O . GLN A 1 82 ? 14.368 0.995 -15.176 1.00 96.31 82 GLN A O 1
ATOM 686 N N . ASN A 1 83 ? 12.147 1.292 -15.156 1.00 96.19 83 ASN A N 1
ATOM 687 C CA . ASN A 1 83 ? 12.179 2.627 -15.764 1.00 96.19 83 ASN A CA 1
ATOM 688 C C . ASN A 1 83 ? 12.904 3.665 -14.903 1.00 96.19 83 ASN A C 1
ATOM 690 O O . ASN A 1 83 ? 13.560 4.561 -15.429 1.00 96.19 83 ASN A O 1
ATOM 694 N N . ALA A 1 84 ? 12.807 3.543 -13.580 1.00 97.00 84 ALA A N 1
ATOM 695 C CA . ALA A 1 84 ? 13.487 4.433 -12.651 1.00 97.00 84 ALA A CA 1
ATOM 696 C C . ALA A 1 84 ? 14.985 4.106 -12.499 1.00 97.00 84 ALA A C 1
ATOM 698 O O . ALA A 1 84 ? 15.706 4.859 -11.836 1.00 97.00 84 ALA A O 1
ATOM 699 N N . GLY A 1 85 ? 15.457 3.004 -13.098 1.00 95.94 85 GLY A N 1
ATOM 700 C CA . GLY A 1 85 ? 16.837 2.527 -12.999 1.00 95.94 85 GLY A CA 1
ATOM 701 C C . GLY A 1 85 ? 17.184 1.905 -11.645 1.00 95.94 85 GLY A C 1
ATOM 702 O O . GLY A 1 85 ? 18.362 1.750 -11.331 1.00 95.94 85 GLY A O 1
ATOM 703 N N . TRP A 1 86 ? 16.179 1.566 -10.831 1.00 95.94 86 TRP A N 1
ATOM 704 C CA . TRP A 1 86 ? 16.370 0.977 -9.505 1.00 95.94 86 TRP A CA 1
ATOM 705 C C . TRP A 1 86 ? 16.964 -0.427 -9.584 1.00 95.94 86 TRP A C 1
ATOM 707 O O . TRP A 1 86 ? 17.907 -0.732 -8.857 1.00 95.94 86 TRP A O 1
ATOM 717 N N . ASN A 1 87 ? 16.437 -1.256 -10.493 1.00 94.81 87 ASN A N 1
ATOM 718 C CA . ASN A 1 87 ? 16.907 -2.619 -10.751 1.00 94.81 87 ASN A CA 1
ATOM 719 C C . ASN A 1 87 ? 17.014 -3.493 -9.484 1.00 94.81 87 ASN A C 1
ATOM 721 O O . ASN A 1 87 ? 17.920 -4.318 -9.364 1.00 94.81 87 ASN A O 1
ATOM 725 N N . PHE A 1 88 ? 16.100 -3.328 -8.523 1.00 95.12 88 PHE A N 1
ATOM 726 C CA . PHE A 1 88 ? 16.076 -4.170 -7.329 1.00 95.12 88 PHE A CA 1
ATOM 727 C C . PHE A 1 88 ? 15.612 -5.586 -7.654 1.00 95.12 88 PHE A C 1
ATOM 729 O O . PHE A 1 88 ? 14.706 -5.782 -8.467 1.00 95.12 88 PHE A O 1
ATOM 736 N N . GLN A 1 89 ? 16.183 -6.564 -6.952 1.00 96.00 89 GLN A N 1
ATOM 737 C CA . GLN A 1 89 ? 15.593 -7.890 -6.865 1.00 96.00 89 GLN A CA 1
ATOM 738 C C . GLN A 1 89 ? 14.364 -7.807 -5.959 1.00 96.00 89 GLN A C 1
ATOM 740 O O . GLN A 1 89 ? 14.467 -7.439 -4.791 1.00 96.00 89 GLN A O 1
ATOM 745 N N . TRP A 1 90 ? 13.207 -8.134 -6.520 1.00 94.44 90 TRP A N 1
ATOM 746 C CA . TRP A 1 90 ? 11.930 -8.076 -5.829 1.00 94.44 90 TRP A CA 1
ATOM 747 C C . TRP A 1 90 ? 11.188 -9.393 -6.029 1.00 94.44 90 TRP A C 1
ATOM 749 O O . TRP A 1 90 ? 10.878 -9.773 -7.156 1.00 94.44 90 TRP A O 1
ATOM 759 N N . ASP A 1 91 ? 10.960 -10.099 -4.929 1.00 92.88 91 ASP A N 1
ATOM 760 C CA . ASP A 1 91 ? 10.410 -11.454 -4.873 1.00 92.88 91 ASP A CA 1
ATOM 761 C C . ASP A 1 91 ? 9.058 -11.519 -4.151 1.00 92.88 91 ASP A C 1
ATOM 763 O O . ASP A 1 91 ? 8.264 -12.429 -4.397 1.00 92.88 91 ASP A O 1
ATOM 767 N N . PHE A 1 92 ? 8.773 -10.547 -3.280 1.00 92.62 92 PHE A N 1
ATOM 768 C CA . PHE A 1 92 ? 7.597 -10.567 -2.423 1.00 92.62 92 PHE A CA 1
ATOM 769 C C . PHE A 1 92 ? 6.994 -9.178 -2.170 1.00 92.62 92 PHE A C 1
ATOM 771 O O . PHE A 1 92 ? 7.674 -8.154 -2.129 1.00 92.62 92 PHE A O 1
ATOM 778 N N . SER A 1 93 ? 5.674 -9.154 -1.967 1.00 94.88 93 SER A N 1
ATOM 779 C CA . SER A 1 93 ? 4.915 -7.995 -1.488 1.00 94.88 93 SER A CA 1
ATOM 780 C C . SER A 1 93 ? 4.209 -8.350 -0.189 1.00 94.88 93 SER A C 1
ATOM 782 O O . SER A 1 93 ? 3.501 -9.354 -0.135 1.00 94.88 93 SER A O 1
ATOM 784 N N . GLU A 1 94 ? 4.339 -7.501 0.827 1.00 94.94 94 GLU A N 1
ATOM 785 C CA . GLU A 1 94 ? 3.498 -7.591 2.021 1.00 94.94 94 GLU A CA 1
ATOM 786 C C . GLU A 1 94 ? 2.013 -7.370 1.686 1.00 94.94 94 GLU A C 1
ATOM 788 O O . GLU A 1 94 ? 1.658 -6.886 0.608 1.00 94.94 94 GLU A O 1
ATOM 793 N N . SER A 1 95 ? 1.142 -7.696 2.647 1.00 96.00 95 SER A N 1
ATOM 794 C CA . SER A 1 95 ? -0.301 -7.463 2.522 1.00 96.00 95 SER A CA 1
ATOM 795 C C . SER A 1 95 ? -0.612 -5.997 2.224 1.00 96.00 95 SER A C 1
ATOM 797 O O . SER A 1 95 ? -0.113 -5.097 2.899 1.00 96.00 95 SER A O 1
ATOM 799 N N . CYS A 1 96 ? -1.479 -5.743 1.245 1.00 96.12 96 CYS A N 1
ATOM 800 C CA . CYS A 1 96 ? -1.900 -4.388 0.919 1.00 96.12 96 CYS A CA 1
ATOM 801 C C . CYS A 1 96 ? -2.749 -3.810 2.057 1.00 96.12 96 CYS A C 1
ATOM 803 O O . CYS A 1 96 ? -3.726 -4.416 2.495 1.00 96.12 96 CYS A O 1
ATOM 805 N N . GLN A 1 97 ? -2.407 -2.606 2.510 1.00 95.94 97 GLN A N 1
ATOM 806 C CA . GLN A 1 97 ? -3.153 -1.905 3.551 1.00 95.94 97 GLN A CA 1
ATOM 807 C C . GLN A 1 97 ? -4.186 -0.956 2.921 1.00 95.94 97 GLN A C 1
ATOM 809 O O . GLN A 1 97 ? -3.831 0.103 2.401 1.00 95.94 97 GLN A O 1
ATOM 814 N N . PHE A 1 98 ? -5.473 -1.285 3.024 1.00 96.69 98 PHE A N 1
ATOM 815 C CA . PHE A 1 98 ? -6.573 -0.379 2.690 1.00 96.69 98 PHE A CA 1
ATOM 816 C C . PHE A 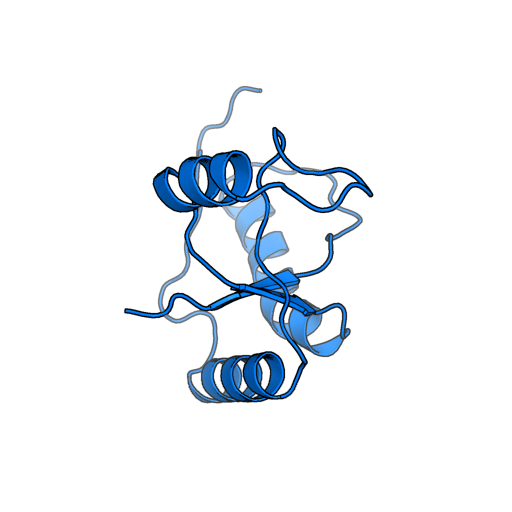1 98 ? -6.903 0.491 3.906 1.00 96.69 98 PHE A C 1
ATOM 818 O O . PHE A 1 98 ? -7.370 -0.010 4.927 1.00 96.69 98 PHE A O 1
ATOM 825 N N . THR A 1 99 ? -6.624 1.792 3.820 1.00 96.19 99 THR A N 1
ATOM 826 C CA . THR A 1 99 ? -6.787 2.724 4.948 1.00 96.19 99 THR A CA 1
ATOM 827 C C . THR A 1 99 ? -8.067 3.535 4.796 1.00 96.19 99 THR A C 1
ATOM 829 O O . THR A 1 99 ? -8.307 4.139 3.753 1.00 96.19 99 THR A O 1
ATOM 832 N N . LYS A 1 100 ? -8.868 3.578 5.859 1.00 95.19 100 LYS A N 1
ATOM 833 C CA . LYS A 1 100 ? -10.096 4.363 5.965 1.00 95.19 100 LYS A CA 1
ATOM 834 C C . LYS A 1 100 ? -9.851 5.532 6.917 1.00 95.19 100 LYS A C 1
ATOM 836 O O . LYS A 1 100 ? -9.489 5.322 8.075 1.00 95.19 100 LYS A O 1
ATOM 841 N N . TYR A 1 101 ? -10.057 6.747 6.423 1.00 92.75 101 TYR A N 1
ATOM 842 C CA . TYR A 1 101 ? -10.073 7.961 7.235 1.00 92.75 101 TYR A CA 1
ATOM 843 C C . TYR A 1 101 ? -11.523 8.403 7.403 1.00 92.75 101 TYR A C 1
ATOM 845 O O . TYR A 1 101 ? -12.214 8.631 6.408 1.00 92.75 101 TYR A O 1
ATOM 853 N N . GLU A 1 102 ? -11.977 8.503 8.646 1.00 84.31 102 GLU A N 1
ATOM 854 C CA . GLU A 1 102 ? -13.235 9.173 8.968 1.00 84.31 102 GLU A CA 1
ATOM 855 C C . GLU A 1 102 ? -12.940 10.675 9.054 1.00 84.31 102 GLU A C 1
ATOM 857 O O . GLU A 1 102 ? -11.952 11.078 9.671 1.00 84.31 102 GLU A O 1
ATOM 862 N N . LYS A 1 103 ? -13.721 11.480 8.330 1.00 62.75 103 LYS A N 1
ATOM 863 C CA . LYS A 1 103 ? -13.631 12.944 8.371 1.00 62.75 103 LYS A CA 1
ATOM 864 C C . LYS A 1 103 ? -14.485 13.498 9.497 1.00 62.75 103 LYS A C 1
ATOM 866 O O . LYS A 1 103 ? -15.575 12.925 9.715 1.00 62.75 103 LYS A O 1
#

pLDDT: mean 92.08, std 8.16, range [60.97, 98.0]